Protein AF-A0A0S7YL80-F1 (afdb_monomer)

pLDDT: mean 94.23, std 6.36, range [54.75, 98.44]

Radius of gyration: 14.47 Å; Cα contacts (8 Å, |Δi|>4): 141; chains: 1; bounding box: 38×19×36 Å

Sequence (83 aa):
MSEVNIVYLDLLAFDGDKILRGGALVTDPSTEPLEFRCTSAVRPTALQRILWGARLDGHV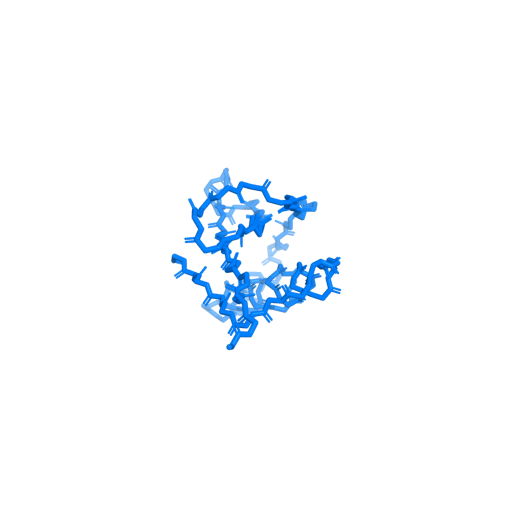AANLIGLPLLRKISQEYGLVLQR

Foldseek 3Di:
DPFFKEKEKEWDADPVNQWIKIKIFIATPVRHTDDIDMDDIDGQDPVNCVVCPPNSVVCCRVPVHNVVRVVPDPDGHDYYDYD

Solvent-accessible surface area (backbone atoms only — not comparable to full-atom values): 4870 Å² total; per-residue (Å²): 128,84,86,57,19,36,31,45,38,45,75,48,68,38,83,85,71,45,34,37,35,31,41,39,40,30,17,44,83,87,63,50,82,74,47,78,49,68,55,74,77,44,62,76,48,73,67,50,50,68,77,43,45,87,54,41,61,61,45,43,48,46,68,70,31,46,50,55,50,62,72,65,56,83,72,80,64,77,45,77,48,72,121

Mean predicted aligned error: 3.37 Å

Nearest PDB structures (foldseek):
  6ozk-assembly1_A  TM=5.104E-01  e=2.312E-02  Mus musculus
  5i4a-assembly2_C  TM=4.883E-01  e=6.491E-02  Marinitoga piezophila KA3
  7u65-assembly1_G  TM=5.671E-01  e=1.502E-01  Escherichia phage T7
  5i4a-assembly1_A  TM=4.840E-01  e=1.944E-01  Marinitoga piezophila KA3
  5ux0-assembly2_D  TM=4.699E-01  e=2.516E-01  Marinitoga piezophila

Structure (mmCIF, N/CA/C/O backbone):
data_AF-A0A0S7YL80-F1
#
_entry.id   AF-A0A0S7YL80-F1
#
loop_
_atom_site.group_PDB
_atom_site.id
_atom_site.type_symbol
_atom_site.label_atom_id
_atom_site.label_alt_id
_atom_site.label_comp_id
_atom_site.label_asym_id
_atom_site.label_entity_id
_atom_site.label_seq_id
_atom_site.pdbx_PDB_ins_code
_atom_site.Cartn_x
_atom_site.Cartn_y
_atom_site.Cartn_z
_atom_site.occupancy
_atom_site.B_iso_or_equiv
_atom_site.auth_seq_id
_atom_site.auth_comp_id
_atom_site.auth_asym_id
_atom_site.auth_atom_id
_atom_site.pdbx_PDB_model_num
ATOM 1 N N . MET A 1 1 ? -20.798 -8.411 20.634 1.00 54.75 1 MET A N 1
ATOM 2 C CA . MET A 1 1 ? -19.629 -8.516 19.737 1.00 54.75 1 MET A CA 1
ATOM 3 C C . MET A 1 1 ? -19.049 -7.123 19.642 1.00 54.75 1 MET A C 1
ATOM 5 O O . MET A 1 1 ? -19.838 -6.208 19.455 1.00 54.75 1 MET A O 1
ATOM 9 N N . SER A 1 2 ? -17.749 -6.939 19.874 1.00 68.06 2 SER A N 1
ATOM 10 C CA . SER A 1 2 ? -17.108 -5.655 19.579 1.00 68.06 2 SER A CA 1
ATOM 11 C C . SER A 1 2 ? -17.265 -5.368 18.088 1.00 68.06 2 SER A C 1
ATOM 13 O O . SER A 1 2 ? -17.147 -6.277 17.264 1.00 68.06 2 SER A O 1
ATOM 15 N N . GLU A 1 3 ? -17.608 -4.132 17.751 1.00 76.38 3 GLU A N 1
ATOM 16 C CA . GLU A 1 3 ? -17.662 -3.687 16.366 1.00 76.38 3 GLU A CA 1
ATOM 17 C C . GLU A 1 3 ? -16.252 -3.721 15.766 1.00 76.38 3 GLU A C 1
ATOM 19 O O . GLU A 1 3 ? -15.290 -3.262 16.380 1.00 76.38 3 GLU A O 1
ATOM 24 N N . VAL A 1 4 ? -16.116 -4.364 14.605 1.00 90.31 4 VAL A N 1
ATOM 25 C CA . VAL A 1 4 ? -14.822 -4.645 13.979 1.00 90.31 4 VAL A CA 1
ATOM 26 C C . VAL A 1 4 ? -14.547 -3.591 12.917 1.00 90.31 4 VAL A C 1
ATOM 28 O O . VAL A 1 4 ? -15.269 -3.521 11.924 1.00 90.31 4 VAL A O 1
ATOM 31 N N . ASN A 1 5 ? -13.480 -2.813 13.095 1.00 96.88 5 ASN A N 1
ATOM 32 C CA . ASN A 1 5 ? -13.045 -1.848 12.088 1.00 96.88 5 ASN A CA 1
ATOM 33 C C . ASN A 1 5 ? -12.584 -2.548 10.803 1.00 96.88 5 ASN A C 1
ATOM 35 O O . ASN A 1 5 ? -12.050 -3.668 10.823 1.00 96.88 5 ASN A O 1
ATOM 39 N N . ILE A 1 6 ? -12.757 -1.843 9.689 1.00 97.69 6 ILE A N 1
ATOM 40 C CA . ILE A 1 6 ? -12.461 -2.312 8.337 1.00 97.69 6 ILE A CA 1
ATOM 41 C C . ILE A 1 6 ? -11.306 -1.484 7.781 1.00 97.69 6 ILE A C 1
ATOM 43 O O . ILE A 1 6 ? -11.298 -0.263 7.897 1.00 97.69 6 ILE A O 1
ATOM 47 N N . VAL A 1 7 ? -10.331 -2.136 7.152 1.00 98.38 7 VAL A N 1
ATOM 48 C CA . VAL A 1 7 ? -9.252 -1.460 6.423 1.00 98.38 7 VAL A CA 1
ATOM 49 C C . VAL A 1 7 ?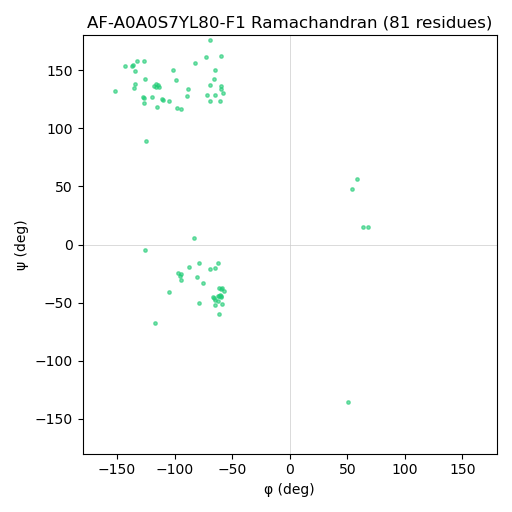 -9.496 -1.580 4.929 1.00 98.38 7 VAL A C 1
ATOM 51 O O . VAL A 1 7 ? -9.536 -2.686 4.400 1.00 98.38 7 VAL A O 1
ATOM 54 N N . TYR A 1 8 ? -9.569 -0.454 4.233 1.00 97.94 8 TYR A N 1
ATOM 55 C CA . TYR A 1 8 ? -9.523 -0.391 2.777 1.00 97.94 8 TYR A CA 1
ATOM 56 C C . TYR A 1 8 ? -8.083 -0.143 2.339 1.00 97.94 8 TYR A C 1
ATOM 58 O O . TYR A 1 8 ? -7.502 0.893 2.666 1.00 97.94 8 TYR A O 1
ATOM 66 N N . LEU A 1 9 ? -7.501 -1.100 1.623 1.00 97.94 9 LEU A N 1
ATOM 67 C CA . LEU A 1 9 ? -6.139 -1.056 1.104 1.00 97.94 9 LEU A CA 1
ATOM 68 C C . LEU A 1 9 ? -6.186 -0.938 -0.422 1.00 97.94 9 LEU A C 1
ATOM 70 O O . LEU A 1 9 ? -6.770 -1.782 -1.095 1.00 97.94 9 LEU A O 1
ATOM 74 N N . ASP A 1 10 ? -5.533 0.075 -0.979 1.00 96.69 10 ASP A N 1
ATOM 75 C CA . ASP A 1 10 ? -5.386 0.205 -2.433 1.00 96.69 10 ASP A CA 1
ATOM 76 C C . ASP A 1 10 ? -3.952 0.594 -2.791 1.00 96.69 10 ASP A C 1
ATOM 78 O O . ASP A 1 10 ? -3.212 1.185 -1.993 1.00 96.69 10 ASP A O 1
ATOM 82 N N . LEU A 1 11 ? -3.561 0.243 -4.009 1.00 95.75 11 LEU A N 1
ATOM 83 C CA . LEU A 1 11 ? -2.279 0.554 -4.604 1.00 95.75 11 LEU A CA 1
ATOM 84 C C . LEU A 1 11 ? -2.510 1.219 -5.954 1.00 95.75 11 LEU A C 1
ATOM 86 O O . LEU A 1 11 ? -3.179 0.684 -6.835 1.00 95.75 11 LEU A O 1
ATOM 90 N N . LEU A 1 12 ? -1.897 2.385 -6.129 1.00 94.94 12 LEU A N 1
ATOM 91 C CA . LEU A 1 12 ? -1.963 3.139 -7.370 1.00 94.94 12 LEU A CA 1
ATOM 92 C C . LEU A 1 12 ? -0.585 3.258 -8.003 1.00 94.94 12 LEU A C 1
ATOM 94 O O . LEU A 1 12 ? 0.424 3.518 -7.334 1.00 94.94 12 LEU A O 1
ATOM 98 N N . ALA A 1 13 ? -0.583 3.094 -9.318 1.00 93.25 13 ALA A N 1
ATOM 99 C CA . ALA A 1 13 ? 0.558 3.311 -10.176 1.00 93.25 13 ALA A CA 1
ATOM 100 C C . ALA A 1 13 ? 0.489 4.692 -10.836 1.00 93.25 13 ALA A C 1
ATOM 102 O O . ALA A 1 13 ? -0.571 5.165 -11.240 1.00 93.25 13 ALA A O 1
ATOM 103 N N . PHE A 1 14 ? 1.645 5.335 -10.959 1.00 93.44 14 PHE A N 1
ATOM 104 C CA . PHE A 1 14 ? 1.822 6.634 -11.597 1.00 93.44 14 PHE A CA 1
ATOM 105 C C . PHE A 1 14 ? 3.006 6.573 -12.567 1.00 93.44 14 PHE A C 1
ATOM 107 O O . PHE A 1 14 ? 3.910 5.748 -12.402 1.00 93.44 14 PHE A O 1
ATOM 114 N N . ASP A 1 15 ? 3.025 7.487 -13.544 1.00 93.25 15 ASP A N 1
ATOM 115 C CA . ASP A 1 15 ? 4.093 7.589 -14.555 1.00 93.25 15 ASP A CA 1
ATOM 116 C C . ASP A 1 15 ? 4.334 6.251 -15.290 1.00 93.25 15 ASP A C 1
ATOM 118 O O . ASP A 1 15 ? 5.462 5.769 -15.393 1.00 93.25 15 ASP A O 1
ATOM 122 N N . GLY A 1 16 ? 3.249 5.607 -15.741 1.00 85.81 16 GLY A N 1
ATOM 123 C CA . GLY A 1 16 ? 3.298 4.322 -16.452 1.00 85.81 16 GLY A CA 1
ATOM 124 C C . GLY A 1 16 ? 3.969 3.215 -15.634 1.00 85.81 16 GLY A C 1
ATOM 125 O O . GLY A 1 16 ? 4.987 2.672 -16.056 1.00 85.81 16 GLY A O 1
ATOM 126 N N . ASP A 1 17 ? 3.451 2.945 -14.431 1.00 84.31 17 ASP A N 1
ATOM 127 C CA . ASP A 1 17 ? 3.917 1.889 -13.510 1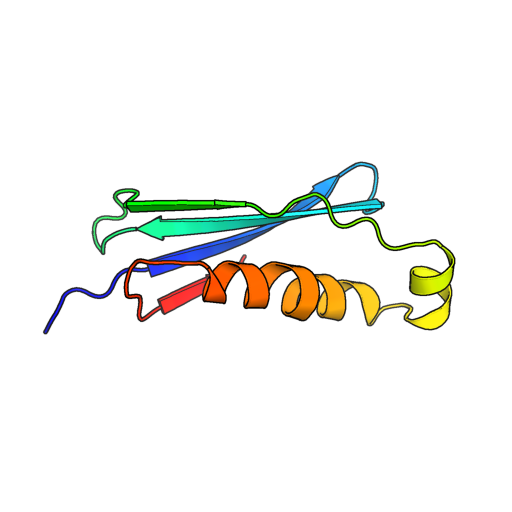.00 84.31 17 ASP A CA 1
ATOM 128 C C . ASP A 1 17 ? 5.350 2.055 -12.978 1.00 84.31 17 ASP A C 1
ATOM 130 O O . ASP A 1 17 ? 5.959 1.152 -12.387 1.00 84.31 17 ASP A O 1
ATOM 134 N N . LYS A 1 18 ? 5.925 3.250 -13.132 1.00 88.31 18 LYS A N 1
ATOM 135 C CA . LYS A 1 18 ? 7.255 3.547 -12.589 1.00 88.31 18 LYS A CA 1
ATOM 136 C C . LYS A 1 18 ? 7.226 3.876 -11.109 1.00 88.31 18 LYS 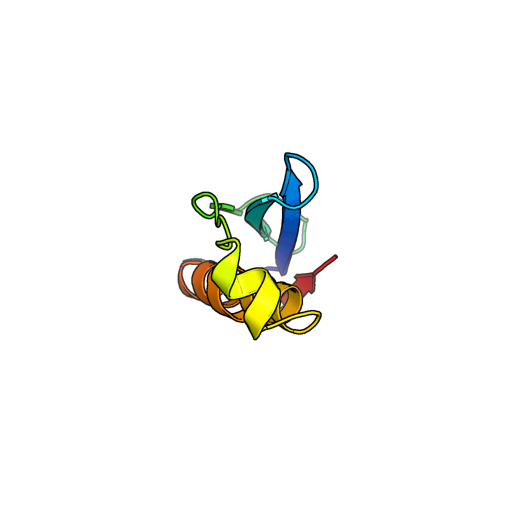A C 1
ATOM 138 O O . LYS A 1 18 ? 8.233 3.661 -10.428 1.00 88.31 18 LYS A O 1
ATOM 143 N N . ILE A 1 19 ? 6.108 4.412 -10.635 1.00 94.38 19 ILE A N 1
ATOM 144 C CA . ILE A 1 19 ? 5.936 4.897 -9.274 1.00 94.38 19 ILE A CA 1
ATOM 145 C C . ILE A 1 19 ? 4.702 4.233 -8.681 1.00 94.38 19 ILE A C 1
ATOM 147 O O . ILE A 1 19 ? 3.605 4.421 -9.191 1.00 94.38 19 ILE A O 1
ATOM 151 N N . LEU A 1 20 ? 4.874 3.517 -7.577 1.00 95.75 20 LEU A N 1
ATOM 152 C CA . LEU A 1 20 ? 3.788 2.839 -6.876 1.00 95.75 20 LEU A CA 1
ATOM 153 C C . LEU A 1 20 ? 3.600 3.483 -5.501 1.00 95.75 20 LEU A C 1
ATOM 155 O O . LEU A 1 20 ? 4.576 3.790 -4.808 1.00 95.75 20 LEU A O 1
ATOM 159 N N . ARG A 1 21 ? 2.350 3.710 -5.102 1.00 96.56 21 ARG A N 1
ATOM 160 C CA . ARG A 1 21 ? 1.996 4.151 -3.746 1.00 96.56 21 ARG A CA 1
ATOM 161 C C . ARG A 1 21 ? 0.830 3.333 -3.235 1.00 96.56 21 ARG A C 1
ATOM 163 O O . ARG A 1 21 ? -0.126 3.120 -3.973 1.00 96.56 21 ARG A O 1
ATOM 170 N N . GLY A 1 22 ? 0.898 2.939 -1.970 1.00 97.12 22 GLY A N 1
ATOM 171 C CA . GLY A 1 22 ? -0.256 2.390 -1.273 1.00 97.12 22 GLY A CA 1
ATOM 172 C C . GLY A 1 22 ? -0.912 3.408 -0.365 1.00 97.12 22 GLY A C 1
ATOM 173 O O . GLY A 1 22 ? -0.236 4.274 0.205 1.00 97.12 22 GLY A O 1
ATOM 174 N N . GLY A 1 23 ? -2.216 3.245 -0.195 1.00 97.88 23 GLY A N 1
ATOM 175 C CA . GLY A 1 23 ? -3.014 3.899 0.829 1.00 97.88 23 GLY A CA 1
ATOM 176 C C . GLY A 1 23 ? -3.779 2.860 1.638 1.00 97.88 23 GLY A C 1
ATOM 177 O O . GLY A 1 23 ? -4.245 1.870 1.082 1.00 97.88 23 GLY A O 1
ATOM 178 N N . ALA A 1 24 ? -3.897 3.091 2.941 1.00 98.19 24 ALA A N 1
ATOM 179 C CA . ALA A 1 24 ? -4.763 2.332 3.827 1.00 98.19 24 ALA A CA 1
ATOM 180 C C . ALA A 1 24 ? -5.676 3.303 4.579 1.00 98.19 24 ALA A C 1
ATOM 182 O O . ALA A 1 24 ? -5.185 4.242 5.214 1.00 98.19 24 ALA A O 1
ATOM 183 N N . LEU A 1 25 ? -6.984 3.077 4.499 1.00 98.44 25 LEU A N 1
ATOM 184 C CA . LEU A 1 25 ? -7.996 3.814 5.246 1.00 98.44 25 LEU A CA 1
ATOM 185 C C . LEU A 1 25 ? -8.695 2.854 6.201 1.00 98.44 25 LEU A C 1
ATOM 187 O O . LEU A 1 25 ? -9.313 1.890 5.760 1.00 98.44 25 LEU A O 1
ATOM 191 N N . VAL A 1 26 ? -8.588 3.115 7.497 1.00 98.44 26 VAL A N 1
ATOM 192 C CA . VAL A 1 26 ? -9.358 2.412 8.519 1.00 98.44 26 VAL A CA 1
ATOM 193 C C . VAL A 1 26 ? -10.672 3.140 8.719 1.00 98.44 26 VAL A C 1
ATOM 195 O O . VAL A 1 26 ? -10.671 4.362 8.885 1.00 98.44 26 VAL A O 1
ATOM 198 N N . THR A 1 27 ? -11.765 2.391 8.759 1.00 98.12 27 THR A N 1
ATOM 199 C CA . THR A 1 27 ? -13.085 2.901 9.108 1.00 98.12 27 THR A CA 1
ATOM 200 C C . THR A 1 27 ? -13.705 2.097 10.235 1.00 98.12 27 THR A C 1
ATOM 202 O O . THR A 1 27 ? -13.378 0.922 10.430 1.00 98.12 27 THR A O 1
ATOM 205 N N . ASP A 1 28 ? -14.656 2.709 10.926 1.00 96.44 28 ASP A N 1
ATOM 206 C CA . ASP A 1 28 ? -15.622 1.962 11.726 1.00 96.44 28 ASP A CA 1
ATOM 207 C C . ASP A 1 28 ? -16.588 1.157 10.813 1.00 96.44 28 ASP A C 1
ATOM 209 O O . ASP A 1 28 ? -16.514 1.258 9.575 1.00 96.44 28 ASP A O 1
ATOM 213 N N . PRO A 1 29 ? -17.500 0.336 11.371 1.00 94.69 29 PRO A N 1
ATOM 214 C CA . PRO A 1 29 ? -18.498 -0.380 10.570 1.00 94.69 29 PRO A CA 1
ATOM 215 C C . PRO A 1 29 ? -19.506 0.520 9.846 1.00 94.69 29 PRO A C 1
ATOM 217 O O . PRO A 1 29 ? -20.121 0.078 8.877 1.00 94.69 29 PRO A O 1
ATOM 220 N N . SER A 1 30 ? -19.672 1.768 10.290 1.00 94.94 30 SER A N 1
ATOM 221 C CA . SER A 1 30 ? -20.498 2.781 9.623 1.00 94.94 30 SER A CA 1
ATOM 222 C C . SER A 1 30 ? -19.750 3.488 8.487 1.00 94.94 30 SER A C 1
ATOM 224 O O . SER A 1 30 ? -20.300 4.391 7.860 1.00 94.94 30 SER A O 1
ATOM 226 N N . THR A 1 31 ? -18.529 3.041 8.170 1.00 94.19 31 THR A N 1
ATOM 227 C CA . THR A 1 31 ? -17.622 3.574 7.143 1.00 94.19 31 THR A CA 1
ATOM 228 C C . THR A 1 31 ? -17.053 4.963 7.439 1.00 94.19 31 THR A C 1
ATOM 230 O O . THR A 1 31 ? -16.451 5.575 6.555 1.00 94.19 31 THR A O 1
ATOM 233 N N . GLU A 1 32 ? -17.157 5.435 8.683 1.00 96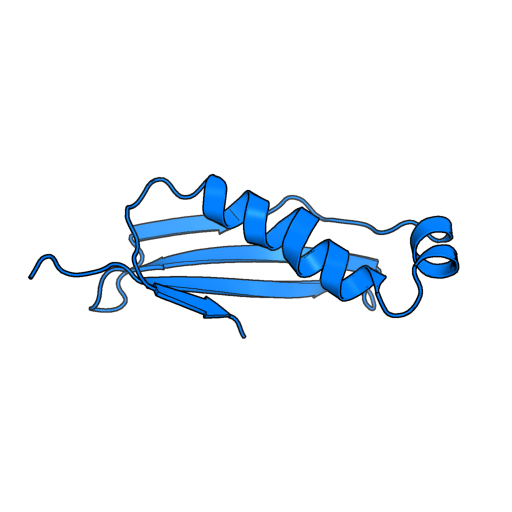.69 32 GLU A N 1
ATOM 234 C CA . GLU A 1 32 ? -16.548 6.698 9.097 1.00 96.69 32 GLU A CA 1
ATOM 235 C C . GLU A 1 32 ? -15.016 6.543 9.174 1.00 96.69 32 GLU A C 1
ATOM 237 O O . GLU A 1 32 ? -14.523 5.602 9.808 1.00 96.69 32 GLU A O 1
ATOM 242 N N . PRO A 1 33 ? -14.231 7.433 8.538 1.00 98.00 33 PRO A N 1
ATOM 243 C CA . PRO A 1 33 ? -12.773 7.412 8.600 1.00 98.00 33 PRO A CA 1
ATOM 244 C C . PRO A 1 33 ? -12.213 7.576 10.019 1.00 98.00 33 PRO A C 1
ATOM 246 O O . PRO A 1 33 ? -12.411 8.600 10.666 1.00 98.00 33 PRO A O 1
ATOM 249 N N . LEU A 1 34 ? -11.407 6.612 10.464 1.00 98.00 34 LEU A N 1
ATOM 250 C CA . LEU A 1 34 ? -10.721 6.662 11.761 1.00 98.00 34 LEU A CA 1
ATOM 251 C C . LEU A 1 34 ? -9.231 6.971 11.622 1.00 98.00 34 LEU A C 1
ATOM 253 O O . LEU A 1 34 ? -8.652 7.712 12.414 1.00 98.00 34 LEU A O 1
ATOM 257 N N . GLU A 1 35 ? -8.582 6.380 10.622 1.00 98.25 35 GLU A N 1
ATOM 258 C CA . GLU A 1 35 ? -7.139 6.492 10.442 1.00 98.25 35 GLU A CA 1
ATOM 259 C C . GLU A 1 35 ? -6.779 6.356 8.965 1.00 98.25 35 GLU A C 1
ATOM 261 O O . GLU A 1 35 ? -7.199 5.414 8.297 1.00 98.25 35 GLU A O 1
ATOM 266 N N . PHE A 1 36 ? -5.949 7.266 8.457 1.00 98.06 36 PHE A N 1
ATOM 267 C CA . PHE A 1 36 ? -5.417 7.191 7.100 1.00 98.06 36 PHE A CA 1
ATOM 268 C C . PHE A 1 36 ? -3.896 7.075 7.111 1.00 98.06 36 PHE A C 1
ATOM 270 O O . PHE A 1 36 ? -3.197 7.806 7.818 1.00 98.06 36 PHE A O 1
ATOM 277 N N . ARG A 1 37 ? -3.368 6.185 6.270 1.00 97.81 37 ARG A N 1
ATOM 278 C CA . ARG A 1 37 ? -1.932 6.035 6.030 1.00 97.81 37 ARG A CA 1
ATOM 279 C C . ARG A 1 37 ? -1.632 5.932 4.549 1.00 97.81 37 ARG A C 1
ATOM 281 O O . ARG A 1 37 ? -2.390 5.350 3.783 1.00 97.81 37 ARG A O 1
ATOM 288 N N . CYS A 1 38 ? -0.459 6.421 4.166 1.00 96.81 38 CYS A N 1
ATOM 289 C CA . CYS A 1 38 ? 0.084 6.222 2.831 1.00 96.81 38 CYS A CA 1
ATOM 290 C C . CYS A 1 38 ? 1.574 5.888 2.888 1.00 96.81 38 CYS A C 1
ATOM 292 O O . CYS A 1 38 ? 2.277 6.244 3.840 1.00 96.81 38 CYS A O 1
ATOM 294 N N . THR A 1 39 ? 2.061 5.183 1.870 1.00 96.06 39 THR A N 1
ATOM 295 C CA . THR A 1 39 ? 3.497 4.953 1.719 1.00 96.06 39 THR A CA 1
ATOM 296 C C . THR A 1 39 ? 4.176 6.145 1.059 1.00 96.06 39 THR A C 1
ATOM 298 O O . THR A 1 39 ? 3.589 6.880 0.257 1.00 96.06 39 THR A O 1
ATOM 301 N N . SER A 1 40 ? 5.477 6.277 1.312 1.00 94.62 40 SER A N 1
ATOM 302 C CA . SER A 1 40 ? 6.345 6.953 0.355 1.00 94.62 40 SER A CA 1
ATOM 303 C C . SER A 1 40 ? 6.308 6.223 -0.994 1.00 94.62 40 SER A C 1
ATOM 305 O O . SER A 1 40 ? 5.862 5.077 -1.112 1.00 94.62 40 SER A O 1
ATOM 307 N N . ALA A 1 41 ? 6.740 6.918 -2.042 1.00 95.06 41 ALA A N 1
ATOM 308 C CA . ALA A 1 41 ? 6.708 6.378 -3.388 1.00 95.06 41 ALA A CA 1
ATOM 309 C C . ALA A 1 41 ? 7.730 5.241 -3.548 1.00 95.06 41 ALA A C 1
ATOM 311 O O . ALA A 1 41 ? 8.926 5.452 -3.342 1.00 95.06 41 ALA A O 1
ATOM 312 N N . VAL A 1 42 ? 7.271 4.062 -3.963 1.00 96.19 42 VAL A N 1
ATOM 313 C CA . VAL A 1 42 ? 8.137 2.941 -4.332 1.00 96.19 42 VAL A CA 1
ATOM 314 C C . VAL A 1 42 ? 8.468 3.057 -5.815 1.00 96.19 42 VAL A C 1
ATOM 316 O O . VAL A 1 42 ? 7.581 3.201 -6.653 1.00 96.19 42 VAL A O 1
ATOM 319 N N . ARG A 1 43 ? 9.761 3.020 -6.143 1.00 96.19 43 ARG A N 1
ATOM 320 C CA . ARG A 1 43 ? 10.272 3.171 -7.511 1.00 96.19 43 ARG A CA 1
ATOM 321 C C . ARG A 1 43 ? 11.147 1.973 -7.859 1.00 96.19 43 ARG A C 1
ATOM 323 O O . ARG A 1 43 ? 12.351 2.028 -7.604 1.00 96.19 43 ARG A O 1
ATOM 330 N N . PRO A 1 44 ? 10.576 0.888 -8.410 1.00 94.25 44 PRO A N 1
ATOM 331 C CA . PRO A 1 44 ? 11.381 -0.257 -8.797 1.00 94.25 44 PRO A CA 1
ATOM 332 C C . PRO A 1 44 ? 12.433 0.143 -9.835 1.00 94.25 44 PRO A C 1
ATOM 334 O O . PRO A 1 44 ? 12.144 0.853 -10.804 1.00 94.25 44 PRO A O 1
ATOM 337 N N . THR A 1 45 ? 13.673 -0.286 -9.641 1.00 94.12 45 THR A N 1
ATOM 338 C CA . THR A 1 45 ? 14.758 0.029 -10.575 1.00 94.12 45 THR A CA 1
ATOM 339 C C . THR A 1 45 ? 14.604 -0.760 -11.875 1.00 94.12 45 THR A C 1
ATOM 341 O O . THR A 1 45 ? 13.913 -1.780 -11.927 1.00 94.12 45 THR A O 1
ATOM 344 N N . ALA A 1 46 ? 15.274 -0.319 -12.943 1.00 92.56 46 ALA A N 1
ATOM 345 C CA . ALA A 1 46 ? 15.322 -1.082 -14.192 1.00 92.56 46 ALA A CA 1
ATOM 346 C C . ALA A 1 46 ? 15.877 -2.502 -13.969 1.00 92.56 46 ALA A C 1
ATOM 348 O O . ALA A 1 46 ? 15.330 -3.468 -14.494 1.00 92.56 46 ALA A O 1
ATOM 349 N N . LEU A 1 47 ? 16.902 -2.638 -13.119 1.00 95.56 47 LEU A N 1
ATOM 350 C CA . LEU A 1 47 ? 17.479 -3.934 -12.764 1.00 95.56 47 LEU A CA 1
ATOM 351 C C . LEU A 1 47 ? 16.462 -4.840 -12.055 1.00 95.56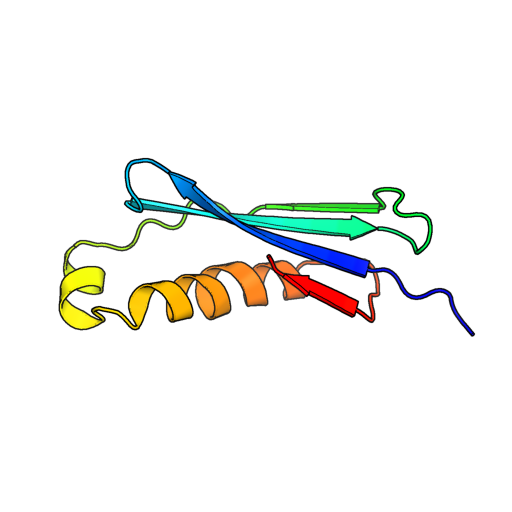 47 LEU A C 1
ATOM 353 O O . LEU A 1 47 ? 16.343 -6.009 -12.408 1.00 95.56 47 LEU A O 1
ATOM 357 N N . GLN A 1 48 ? 15.694 -4.308 -11.097 1.00 94.44 48 GLN A N 1
ATOM 358 C CA . GLN A 1 48 ? 14.637 -5.074 -10.428 1.00 94.44 48 GLN A CA 1
ATOM 359 C C . GLN A 1 48 ? 13.584 -5.559 -11.427 1.00 94.44 48 GLN A C 1
ATOM 361 O O . GLN A 1 48 ? 13.222 -6.728 -11.384 1.00 94.44 48 GLN A O 1
ATOM 366 N N . ARG A 1 49 ? 13.151 -4.709 -12.368 1.00 92.94 49 ARG A N 1
ATOM 367 C CA . ARG A 1 49 ? 12.187 -5.101 -13.415 1.00 92.94 49 ARG A CA 1
ATOM 368 C C . ARG A 1 49 ? 12.708 -6.240 -14.286 1.00 92.94 49 ARG A C 1
ATOM 370 O O . ARG A 1 49 ? 11.976 -7.195 -14.519 1.00 92.94 49 ARG A O 1
ATOM 377 N N . ILE A 1 50 ? 13.970 -6.172 -14.708 1.00 95.31 50 ILE A N 1
ATOM 378 C CA . ILE A 1 50 ? 14.594 -7.218 -15.531 1.00 95.31 50 ILE A CA 1
ATOM 379 C C . ILE A 1 50 ? 14.696 -8.538 -14.759 1.00 95.31 50 ILE A C 1
ATOM 381 O O . ILE A 1 50 ? 14.322 -9.583 -15.280 1.00 95.31 50 ILE A O 1
ATOM 385 N N . LEU A 1 51 ? 15.190 -8.499 -13.518 1.00 97.00 51 LEU A N 1
ATOM 386 C CA . LEU A 1 51 ? 15.463 -9.716 -12.747 1.00 97.00 51 LEU A CA 1
ATOM 387 C C . LEU A 1 51 ? 14.196 -10.387 -12.204 1.00 97.00 51 LEU A C 1
ATOM 389 O O . LEU A 1 51 ? 14.158 -11.607 -12.073 1.00 97.00 51 LEU A O 1
ATOM 393 N N . TRP A 1 52 ? 13.172 -9.607 -11.858 1.00 94.69 52 TRP A N 1
ATOM 394 C CA . TRP A 1 52 ? 11.959 -10.125 -11.221 1.00 94.69 52 TRP A CA 1
ATOM 395 C C . TRP A 1 52 ? 10.842 -10.424 -12.222 1.00 94.69 52 TRP A C 1
ATOM 397 O O . TRP A 1 52 ? 9.973 -11.253 -11.935 1.00 94.69 52 TRP A O 1
ATOM 407 N N . GLY A 1 53 ? 10.846 -9.754 -13.380 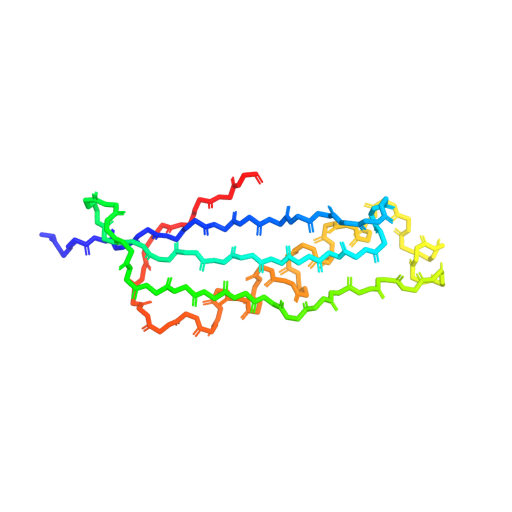1.00 93.50 53 GLY A N 1
ATOM 408 C CA . GLY A 1 53 ? 9.783 -9.858 -14.374 1.00 93.50 53 GLY A CA 1
ATOM 409 C C . GLY A 1 53 ? 8.401 -9.653 -13.747 1.00 93.50 53 GLY A C 1
ATOM 410 O O . GLY A 1 53 ? 8.213 -8.794 -12.886 1.00 93.50 53 GLY A O 1
ATOM 411 N N . ALA A 1 54 ? 7.448 -10.507 -14.122 1.00 91.69 54 ALA A N 1
ATOM 412 C CA . ALA A 1 54 ? 6.057 -10.434 -13.666 1.00 91.69 54 ALA A CA 1
ATOM 413 C C . ALA A 1 54 ? 5.861 -10.610 -12.144 1.00 91.69 54 ALA A C 1
ATOM 415 O O . ALA A 1 54 ? 4.799 -10.288 -11.621 1.00 91.69 54 ALA A O 1
ATOM 416 N N . ARG A 1 55 ? 6.859 -11.119 -11.402 1.00 95.44 55 ARG A N 1
ATOM 417 C CA . ARG A 1 55 ? 6.751 -11.265 -9.937 1.00 95.44 55 ARG A CA 1
ATOM 418 C C . ARG A 1 55 ? 6.987 -9.964 -9.181 1.00 95.44 55 ARG A C 1
ATOM 420 O O . ARG A 1 55 ? 6.680 -9.899 -7.990 1.00 95.44 55 ARG A O 1
ATOM 427 N N . LEU A 1 56 ? 7.560 -8.957 -9.838 1.00 94.75 56 LEU A N 1
ATOM 428 C CA . LEU A 1 56 ? 7.919 -7.703 -9.190 1.00 94.75 56 LEU A CA 1
ATOM 429 C C . LEU A 1 56 ? 6.698 -7.014 -8.582 1.00 94.75 56 LEU A C 1
ATOM 431 O O . LEU A 1 56 ? 6.756 -6.601 -7.427 1.00 94.75 56 LEU A O 1
ATOM 435 N N . ASP A 1 57 ? 5.597 -6.944 -9.325 1.00 91.38 57 ASP A N 1
ATOM 436 C CA . ASP A 1 57 ? 4.421 -6.176 -8.915 1.00 91.38 57 ASP A CA 1
ATOM 437 C C . ASP A 1 57 ? 3.781 -6.770 -7.663 1.00 91.38 57 ASP A C 1
ATOM 439 O O . ASP A 1 57 ? 3.553 -6.058 -6.686 1.00 91.38 57 ASP A O 1
ATOM 443 N N . GLY A 1 58 ? 3.609 -8.095 -7.626 1.00 93.25 58 GLY A N 1
ATOM 444 C CA . GLY A 1 58 ? 3.123 -8.794 -6.435 1.00 93.25 58 GLY A CA 1
ATOM 445 C C . GLY A 1 58 ? 4.062 -8.631 -5.237 1.00 93.25 58 GLY A C 1
ATOM 446 O O . GLY A 1 58 ? 3.607 -8.446 -4.106 1.00 93.25 58 GLY A O 1
ATOM 447 N N . HIS A 1 59 ? 5.379 -8.634 -5.465 1.00 95.31 59 HIS A N 1
ATOM 448 C CA . HIS A 1 59 ? 6.336 -8.395 -4.390 1.00 95.31 59 HIS A CA 1
ATOM 449 C C . HIS A 1 59 ? 6.249 -6.972 -3.838 1.00 95.31 59 HIS A C 1
ATOM 451 O O . HIS A 1 59 ? 6.231 -6.805 -2.617 1.00 95.31 59 HIS A O 1
ATOM 457 N N . VAL A 1 60 ? 6.179 -5.966 -4.711 1.00 94.94 60 VAL A N 1
ATOM 458 C CA . VAL A 1 60 ? 6.043 -4.564 -4.311 1.00 94.94 60 VAL A CA 1
ATOM 459 C C . VAL A 1 60 ? 4.727 -4.358 -3.563 1.00 94.94 60 VAL A C 1
ATOM 461 O O . VAL A 1 60 ? 4.739 -3.809 -2.459 1.00 94.94 60 VAL A O 1
ATOM 464 N N . ALA A 1 61 ? 3.620 -4.852 -4.118 1.00 94.62 61 ALA A N 1
ATOM 465 C CA . ALA A 1 61 ? 2.293 -4.723 -3.535 1.00 94.62 61 ALA A CA 1
ATOM 466 C C . ALA A 1 61 ? 2.218 -5.348 -2.139 1.00 94.62 61 ALA A C 1
ATOM 468 O O . ALA A 1 61 ? 1.823 -4.672 -1.194 1.00 94.62 61 ALA A O 1
ATOM 469 N N . ALA A 1 62 ? 2.658 -6.596 -1.969 1.00 95.31 62 ALA A N 1
ATOM 470 C CA . ALA A 1 62 ? 2.540 -7.287 -0.689 1.00 95.31 62 ALA A CA 1
ATOM 471 C C . ALA A 1 62 ? 3.616 -6.865 0.324 1.00 95.31 62 ALA A C 1
ATOM 473 O O . ALA A 1 62 ? 3.302 -6.533 1.466 1.00 95.31 62 ALA A O 1
ATOM 474 N N . ASN A 1 63 ? 4.893 -6.876 -0.073 1.00 95.94 63 ASN A N 1
ATOM 475 C CA . ASN A 1 63 ? 6.012 -6.821 0.875 1.00 95.94 63 ASN A CA 1
ATOM 476 C C . ASN A 1 63 ? 6.544 -5.410 1.108 1.00 95.94 63 ASN A C 1
ATOM 478 O O . ASN A 1 63 ? 7.048 -5.129 2.194 1.00 95.94 63 ASN A O 1
ATOM 482 N N . LEU A 1 64 ? 6.457 -4.533 0.106 1.00 95.56 64 LEU A N 1
ATOM 483 C CA . LEU A 1 64 ? 6.975 -3.167 0.218 1.00 95.56 64 LEU A CA 1
ATOM 484 C C . LEU A 1 64 ? 5.886 -2.157 0.580 1.00 95.56 64 LEU A C 1
ATOM 486 O O . LEU A 1 64 ? 6.200 -1.111 1.145 1.00 95.56 64 LEU A O 1
ATOM 490 N N . ILE A 1 65 ? 4.623 -2.466 0.274 1.00 96.50 65 ILE A N 1
ATOM 491 C CA . ILE A 1 65 ? 3.501 -1.546 0.466 1.00 96.50 65 ILE A CA 1
ATOM 492 C C . ILE A 1 65 ? 2.483 -2.093 1.470 1.00 96.50 65 ILE A C 1
ATOM 494 O O . ILE A 1 65 ? 2.364 -1.540 2.562 1.00 96.50 65 ILE A O 1
ATOM 498 N N . GLY A 1 66 ? 1.781 -3.175 1.136 1.00 96.50 66 GLY A N 1
ATOM 499 C CA . GLY A 1 66 ? 0.628 -3.669 1.889 1.00 96.50 66 GLY A CA 1
ATOM 500 C C . GLY A 1 66 ? 0.974 -4.071 3.317 1.00 96.50 66 GLY A C 1
ATOM 501 O O . GLY A 1 66 ? 0.473 -3.476 4.268 1.00 96.50 66 GLY A O 1
ATOM 502 N N . LEU A 1 67 ? 1.885 -5.031 3.492 1.00 96.69 67 LEU A N 1
ATOM 503 C CA . LEU A 1 67 ? 2.264 -5.506 4.822 1.00 96.69 6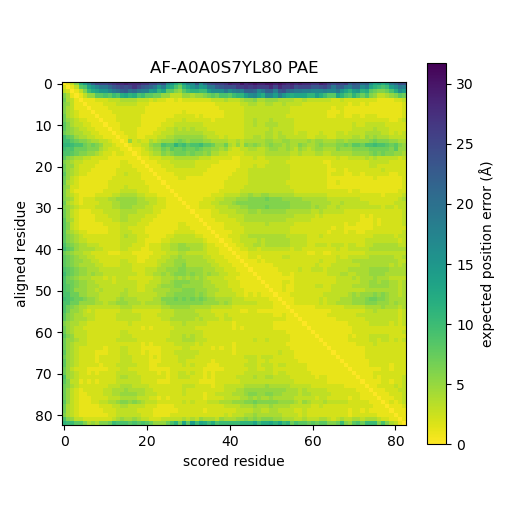7 LEU A CA 1
ATOM 504 C C . LEU A 1 67 ? 2.891 -4.398 5.694 1.00 96.69 67 LEU A C 1
ATOM 506 O O . LEU A 1 67 ? 2.499 -4.278 6.857 1.00 96.69 67 LEU A O 1
ATOM 510 N N . PRO A 1 68 ? 3.810 -3.548 5.187 1.00 96.88 68 PRO A N 1
ATOM 511 C CA . PRO A 1 68 ? 4.292 -2.394 5.945 1.00 96.88 68 PRO A CA 1
ATOM 512 C C . PRO A 1 68 ? 3.201 -1.389 6.336 1.00 96.88 68 PRO A C 1
ATOM 514 O O . PRO A 1 68 ? 3.264 -0.853 7.441 1.00 96.88 68 PRO A O 1
ATOM 517 N N . LEU A 1 69 ? 2.213 -1.127 5.470 1.00 96.50 69 LEU A N 1
ATOM 518 C CA . LEU A 1 69 ? 1.081 -0.252 5.797 1.00 96.50 69 LEU A CA 1
ATOM 519 C C . LEU A 1 69 ? 0.231 -0.842 6.917 1.00 96.50 69 LEU A C 1
ATOM 521 O O . LEU A 1 69 ? 0.014 -0.171 7.924 1.00 96.50 69 LEU A O 1
ATOM 525 N N . LEU A 1 70 ? -0.189 -2.099 6.767 1.00 97.25 70 LEU A N 1
ATOM 526 C CA . LEU A 1 70 ? -1.038 -2.797 7.734 1.00 97.25 70 LEU A CA 1
ATOM 527 C C . LEU A 1 70 ? -0.391 -2.878 9.120 1.00 97.25 70 LEU A C 1
ATOM 529 O O . LEU A 1 70 ? -1.064 -2.691 10.128 1.00 97.25 70 LEU A O 1
ATOM 533 N N . ARG A 1 71 ? 0.931 -3.080 9.175 1.00 97.00 71 ARG A N 1
ATOM 534 C CA . ARG A 1 71 ? 1.703 -3.091 10.430 1.00 97.00 71 ARG A CA 1
ATOM 535 C C . ARG A 1 71 ? 1.816 -1.730 11.108 1.00 97.00 71 ARG A C 1
ATOM 537 O O . ARG A 1 71 ? 2.152 -1.680 12.285 1.00 97.00 71 ARG A O 1
ATOM 544 N N . LYS A 1 72 ? 1.623 -0.634 10.373 1.00 97.25 72 LYS A N 1
A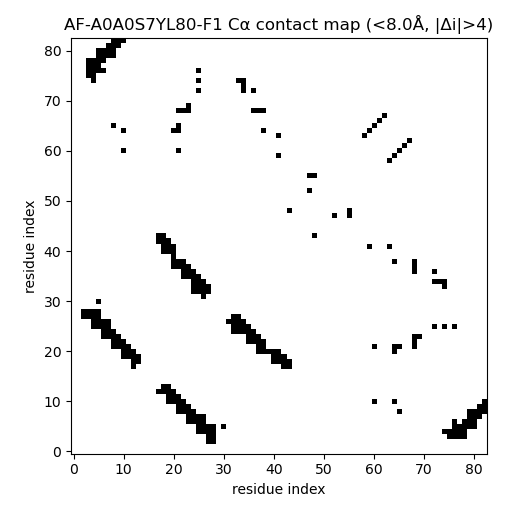TOM 545 C CA . LYS A 1 72 ? 1.671 0.717 10.941 1.00 97.25 72 LYS A CA 1
ATOM 546 C C . LYS A 1 72 ? 0.326 1.177 11.485 1.00 97.25 72 LYS A C 1
ATOM 548 O O . LYS A 1 72 ? 0.328 2.133 12.258 1.00 97.25 72 LYS A O 1
ATOM 553 N N . ILE A 1 73 ? -0.780 0.555 11.074 1.00 97.62 73 ILE A N 1
ATOM 554 C CA . ILE A 1 73 ? -2.122 0.908 11.544 1.00 97.62 73 ILE A CA 1
ATOM 555 C C . ILE A 1 73 ? -2.182 0.769 13.066 1.00 97.62 73 ILE A C 1
ATOM 557 O O . ILE A 1 73 ? -1.734 -0.236 13.612 1.00 97.62 73 ILE A O 1
ATOM 561 N N . SER A 1 74 ? -2.689 1.807 13.733 1.00 97.00 74 SER A N 1
ATOM 562 C CA . SER A 1 74 ? -2.802 1.841 15.195 1.00 97.00 74 SER A CA 1
ATOM 563 C C . SER A 1 74 ? -4.168 1.400 15.711 1.00 97.00 74 SER A C 1
ATOM 565 O O . SER A 1 74 ? -4.245 0.893 16.826 1.00 97.00 74 SER A O 1
ATOM 567 N N . GLN A 1 75 ? -5.229 1.566 14.918 1.00 95.88 75 GLN A N 1
ATOM 568 C CA . GLN A 1 75 ? -6.540 0.998 15.232 1.00 95.88 75 GLN A CA 1
ATOM 569 C C . GLN A 1 75 ? -6.509 -0.535 15.197 1.00 95.88 75 GLN A C 1
ATOM 571 O O . GLN A 1 75 ? -5.894 -1.129 14.313 1.00 95.88 75 GLN A O 1
ATOM 576 N N . GLU A 1 76 ? -7.235 -1.188 16.101 1.00 95.06 76 GLU A N 1
ATOM 577 C CA . GLU A 1 76 ? -7.568 -2.602 15.921 1.00 95.06 76 GLU A CA 1
ATOM 578 C C . GLU A 1 76 ? -8.549 -2.750 14.755 1.00 95.06 76 GLU A C 1
ATOM 580 O O . GLU A 1 76 ? -9.482 -1.960 14.619 1.00 95.06 76 GLU A O 1
ATOM 585 N N . TYR A 1 77 ? -8.338 -3.755 13.911 1.00 96.06 77 TYR A N 1
ATOM 586 C CA . TYR A 1 77 ? -9.195 -4.094 12.778 1.00 96.06 77 TYR A CA 1
ATOM 587 C C . TYR A 1 77 ? -9.259 -5.611 12.623 1.00 96.06 77 TYR A C 1
ATOM 589 O O . TYR A 1 77 ? -8.336 -6.327 13.012 1.00 96.06 77 TYR A O 1
ATOM 597 N N . GLY A 1 78 ? -10.347 -6.108 12.038 1.00 96.25 78 GLY A N 1
ATOM 598 C CA . GLY A 1 78 ? -10.540 -7.546 11.803 1.00 96.25 78 GLY A CA 1
ATOM 599 C C . GLY A 1 78 ? -10.845 -7.903 10.354 1.00 96.25 78 GLY A C 1
ATOM 600 O O . GLY A 1 78 ? -10.913 -9.085 10.026 1.00 96.25 78 GLY A O 1
ATOM 601 N N . LEU A 1 79 ? -10.994 -6.906 9.478 1.00 95.69 79 LEU A N 1
ATOM 602 C CA . LEU A 1 79 ? -11.203 -7.107 8.050 1.00 95.69 79 LEU A CA 1
ATOM 603 C C . LEU A 1 79 ? -10.325 -6.151 7.245 1.00 95.69 79 LEU A C 1
ATOM 605 O O . LEU A 1 79 ? -10.260 -4.960 7.537 1.00 95.69 79 LEU A O 1
ATOM 609 N N . VAL A 1 80 ? -9.681 -6.682 6.207 1.00 97.44 80 VAL A N 1
ATOM 610 C CA . VAL A 1 80 ? -8.962 -5.898 5.201 1.00 97.44 80 VAL A CA 1
ATOM 611 C C . VAL A 1 80 ? -9.597 -6.179 3.847 1.00 97.44 80 VAL A C 1
ATOM 613 O O . VAL A 1 80 ? -9.729 -7.335 3.449 1.00 97.44 80 VAL A O 1
ATOM 616 N N . LEU A 1 81 ? -9.977 -5.121 3.142 1.00 96.69 81 LEU A N 1
ATOM 617 C CA . LEU A 1 81 ? -10.502 -5.151 1.787 1.00 96.69 81 LEU A CA 1
ATOM 618 C C . LEU A 1 81 ? -9.462 -4.536 0.853 1.00 96.69 81 LEU A C 1
ATOM 620 O O . LEU A 1 81 ? -9.029 -3.406 1.070 1.00 96.69 81 LEU A O 1
ATOM 624 N N . GLN A 1 82 ? -9.065 -5.283 -0.175 1.00 93.69 82 GLN A N 1
ATOM 625 C CA . GLN A 1 82 ? -8.135 -4.823 -1.204 1.00 93.69 82 GLN A CA 1
ATOM 626 C C . GLN A 1 82 ? -8.843 -4.779 -2.561 1.00 93.69 82 GLN A C 1
ATOM 628 O O . GLN A 1 82 ? -9.563 -5.723 -2.894 1.00 93.69 82 GLN A O 1
ATOM 633 N N . ARG A 1 83 ? -8.640 -3.695 -3.319 1.00 81.69 83 ARG A N 1
ATOM 634 C CA . ARG A 1 83 ? -9.090 -3.580 -4.714 1.00 81.69 83 ARG A CA 1
ATOM 635 C C . ARG A 1 83 ? -8.135 -4.275 -5.684 1.00 81.69 83 ARG A C 1
ATOM 637 O O . ARG A 1 83 ? -6.917 -4.323 -5.388 1.00 81.69 83 ARG A O 1
#

Secondary structure (DSSP, 8-state):
-PPPPEEEEEEEEETTTTEEEEEEEEE-TT--EEEEEEPPPB---HHHHHHHTTHHHHHIIIIIIIHHHHHH--S--SEEEE-